Protein AF-A0A9E8RWV8-F1 (afdb_monomer_lite)

Radius of gyration: 28.75 Å; chains: 1; bounding box: 93×57×42 Å

Sequence (121 aa):
MKKNGLFLFLFLFFIISIPSSSVSGAQRDLLTADDVYKRVVELHLMELDENGQVNVLCNYKQLGVRESLFNKFSEKIEAINFLVELGIATVDEQFEVTIASQEEIINIIYNNDQKEREGRK

Structure (mmCIF, N/CA/C/O backbone):
data_AF-A0A9E8RWV8-F1
#
_entry.id   AF-A0A9E8RWV8-F1
#
loop_
_atom_site.group_PDB
_atom_site.id
_atom_site.type_symbol
_atom_site.label_atom_id
_atom_site.label_alt_id
_atom_site.label_comp_id
_atom_site.label_asym_id
_atom_site.label_entity_id
_atom_site.label_seq_id
_atom_site.pdbx_PDB_ins_code
_atom_site.Cartn_x
_atom_site.Cartn_y
_atom_site.Cartn_z
_atom_site.occupancy
_atom_site.B_iso_or_equiv
_atom_site.auth_seq_id
_atom_site.auth_comp_id
_atom_site.auth_asym_id
_atom_site.auth_atom_id
_atom_site.pdbx_PDB_model_num
ATOM 1 N N . MET A 1 1 ? 69.370 43.658 25.217 1.00 41.69 1 MET A N 1
ATOM 2 C CA . MET A 1 1 ? 68.747 42.381 25.645 1.00 41.69 1 MET A CA 1
ATOM 3 C C . MET A 1 1 ? 67.563 42.134 24.717 1.00 41.69 1 MET A C 1
ATOM 5 O O . MET A 1 1 ? 66.748 43.028 24.592 1.00 41.69 1 MET A O 1
ATOM 9 N N . LYS A 1 2 ? 67.642 41.134 23.822 1.00 42.53 2 LYS A N 1
ATOM 10 C CA . LYS A 1 2 ? 66.953 39.823 23.948 1.00 42.53 2 LYS A CA 1
ATOM 11 C C . LYS A 1 2 ? 65.425 40.027 24.079 1.00 42.53 2 LYS A C 1
ATOM 13 O O . LYS A 1 2 ? 65.015 40.579 25.081 1.00 42.53 2 LYS A O 1
ATOM 18 N N . LYS A 1 3 ? 64.540 39.597 23.175 1.00 49.34 3 LYS A N 1
ATOM 19 C CA . LYS A 1 3 ? 64.555 38.459 22.242 1.00 49.34 3 LYS A CA 1
ATOM 20 C C . LYS A 1 3 ? 63.521 38.665 21.124 1.00 49.34 3 LYS A C 1
ATOM 22 O O . LYS A 1 3 ? 62.498 39.308 21.313 1.00 49.34 3 LYS A O 1
ATOM 27 N N . ASN A 1 4 ? 63.828 38.021 20.008 1.00 53.88 4 ASN A N 1
ATOM 28 C CA . ASN A 1 4 ? 63.051 37.853 18.788 1.00 53.88 4 ASN A CA 1
ATOM 29 C C . ASN A 1 4 ? 61.696 37.170 19.043 1.00 53.88 4 ASN A C 1
ATOM 31 O O . ASN A 1 4 ? 61.644 36.166 19.752 1.00 53.88 4 ASN A O 1
ATOM 35 N N . GLY A 1 5 ? 60.645 37.655 18.383 1.00 48.38 5 GLY A N 1
ATOM 36 C CA . GLY A 1 5 ? 59.368 36.959 18.212 1.00 48.38 5 GLY A CA 1
ATOM 37 C C . GLY A 1 5 ? 59.132 36.648 16.737 1.00 48.38 5 GLY A C 1
ATOM 38 O O . GLY A 1 5 ? 58.237 37.208 16.118 1.00 48.38 5 GLY A O 1
ATOM 39 N N . LEU A 1 6 ? 59.989 35.805 16.158 1.00 48.44 6 LEU A N 1
ATOM 40 C CA . LEU A 1 6 ? 59.797 35.215 14.835 1.00 48.44 6 LEU A CA 1
ATOM 41 C C . LEU A 1 6 ? 58.696 34.151 14.958 1.00 48.44 6 LEU A C 1
ATOM 43 O O . LEU A 1 6 ? 58.987 33.008 15.302 1.00 48.44 6 LEU A O 1
ATOM 47 N N . PHE A 1 7 ? 57.438 34.515 14.709 1.00 49.25 7 PHE A N 1
ATOM 48 C CA . PHE A 1 7 ? 56.367 33.531 14.538 1.00 49.25 7 PHE A CA 1
ATOM 49 C C . PHE A 1 7 ? 56.311 33.139 13.058 1.00 49.25 7 PHE A C 1
ATOM 51 O O . PHE A 1 7 ? 55.507 33.637 12.274 1.00 49.25 7 PHE A O 1
ATOM 58 N N . LEU A 1 8 ? 57.263 32.297 12.654 1.00 42.44 8 LEU A N 1
ATOM 59 C CA . LEU A 1 8 ? 57.277 31.663 11.342 1.00 42.44 8 LEU A CA 1
ATOM 60 C C . LEU A 1 8 ? 56.188 30.581 11.346 1.00 42.44 8 LEU A C 1
ATOM 62 O O . LEU A 1 8 ? 56.410 29.471 11.827 1.00 42.44 8 LEU A O 1
ATOM 66 N N . PHE A 1 9 ? 54.997 30.912 10.849 1.00 49.69 9 PHE A N 1
ATOM 67 C CA . PHE A 1 9 ? 53.945 29.930 10.586 1.00 49.69 9 PHE A CA 1
ATOM 68 C C . PHE A 1 9 ? 54.351 29.133 9.339 1.00 49.69 9 PHE A C 1
ATOM 70 O O . PHE A 1 9 ? 53.949 29.428 8.216 1.00 49.69 9 PHE A O 1
ATOM 77 N N . LEU A 1 10 ? 55.253 28.169 9.526 1.00 43.53 10 LEU A N 1
ATOM 78 C CA . LEU A 1 10 ? 55.663 27.238 8.485 1.00 43.53 10 LEU A CA 1
ATOM 79 C C . LEU A 1 10 ? 54.511 26.245 8.283 1.00 43.53 10 LEU A C 1
ATOM 81 O O . LEU A 1 10 ? 54.431 25.213 8.947 1.00 43.53 10 LEU A O 1
ATOM 85 N N . PHE A 1 11 ? 53.577 26.596 7.400 1.00 46.25 11 PHE A N 1
ATOM 86 C CA . PHE A 1 11 ? 52.528 25.700 6.927 1.00 46.25 11 PHE A CA 1
ATOM 87 C C . PHE A 1 11 ? 53.192 24.629 6.055 1.00 46.25 11 PHE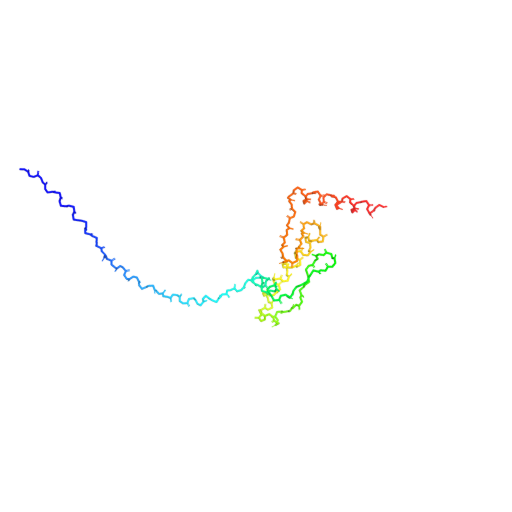 A C 1
ATOM 89 O O . PHE A 1 11 ? 53.317 24.765 4.838 1.00 46.25 11 PHE A O 1
ATOM 96 N N . LEU A 1 12 ? 53.724 23.591 6.703 1.00 45.34 12 LEU A N 1
ATOM 97 C CA . LEU A 1 12 ? 54.291 22.440 6.024 1.00 45.34 12 LEU A CA 1
ATOM 98 C C . LEU A 1 12 ? 53.122 21.645 5.429 1.00 45.34 12 LEU A C 1
ATOM 100 O O . LEU A 1 12 ? 52.546 20.770 6.071 1.00 45.34 12 LEU A O 1
ATOM 104 N N . PHE A 1 13 ? 52.761 21.977 4.189 1.00 46.62 13 PHE A N 1
ATOM 105 C CA . PHE A 1 13 ? 52.067 21.069 3.282 1.00 46.62 13 PHE A CA 1
ATOM 106 C C . PHE A 1 13 ? 52.975 19.853 3.060 1.00 46.62 13 PHE A C 1
ATOM 108 O O . PHE A 1 13 ? 53.690 19.767 2.063 1.00 46.62 13 PHE A O 1
ATOM 115 N N . PHE A 1 14 ? 52.974 18.904 3.997 1.00 43.31 14 PHE A N 1
ATOM 116 C CA . PHE A 1 14 ? 53.360 17.545 3.659 1.00 43.31 14 PHE A CA 1
ATOM 117 C C . PHE A 1 14 ? 52.122 16.855 3.108 1.00 43.31 14 PHE A C 1
ATOM 119 O O . PHE A 1 14 ? 51.235 16.403 3.827 1.00 43.31 14 PHE A O 1
ATOM 126 N N . ILE A 1 15 ? 52.072 16.878 1.782 1.00 55.81 15 ILE A N 1
ATOM 127 C CA . ILE A 1 15 ? 51.187 16.111 0.925 1.00 55.81 15 ILE A CA 1
ATOM 128 C C . ILE A 1 15 ? 51.385 14.640 1.297 1.00 55.81 15 ILE A C 1
ATOM 130 O O . ILE A 1 15 ? 52.294 13.979 0.796 1.00 55.81 15 ILE A O 1
ATOM 134 N N . ILE A 1 16 ? 50.547 14.110 2.187 1.00 47.88 16 ILE A N 1
ATOM 135 C CA . ILE A 1 16 ? 50.406 12.664 2.304 1.00 47.88 16 ILE A CA 1
ATOM 136 C C . ILE A 1 16 ? 49.570 12.247 1.094 1.00 47.88 16 ILE A C 1
ATOM 138 O O . ILE A 1 16 ? 48.343 12.224 1.138 1.00 47.88 16 ILE A O 1
ATOM 142 N N . SER A 1 17 ? 50.256 11.970 -0.018 1.00 52.09 17 SER A N 1
ATOM 143 C CA . SER A 1 17 ? 49.706 11.156 -1.100 1.00 52.09 17 SER A CA 1
ATOM 144 C C . SER A 1 17 ? 49.490 9.753 -0.548 1.00 52.09 17 SER A C 1
ATOM 146 O O . SER A 1 17 ? 50.340 8.877 -0.688 1.00 52.09 17 SER A O 1
ATOM 148 N N . ILE A 1 18 ? 48.362 9.548 0.127 1.00 61.56 18 ILE A N 1
ATOM 149 C CA . ILE A 1 18 ? 47.821 8.206 0.281 1.00 61.56 18 ILE A CA 1
ATOM 150 C C . ILE A 1 18 ? 47.276 7.855 -1.103 1.00 61.56 18 ILE A C 1
ATOM 152 O O . ILE A 1 18 ? 46.426 8.595 -1.607 1.00 61.56 18 ILE A O 1
ATOM 156 N N . PRO A 1 19 ? 47.744 6.779 -1.758 1.00 47.41 19 PRO A N 1
ATOM 157 C CA . PRO A 1 19 ? 47.006 6.238 -2.877 1.00 47.41 19 PRO A CA 1
ATOM 158 C C . PRO A 1 19 ? 45.666 5.785 -2.305 1.00 47.41 19 PRO A C 1
ATOM 160 O O . PRO A 1 19 ? 45.570 4.739 -1.661 1.00 47.41 19 PRO A O 1
ATOM 163 N N . SER A 1 20 ? 44.634 6.602 -2.500 1.00 49.62 20 SER A N 1
ATOM 164 C CA . SER A 1 20 ? 43.261 6.134 -2.459 1.00 49.62 20 SER A CA 1
ATOM 165 C C . SER A 1 20 ? 43.199 5.058 -3.527 1.00 49.62 20 SER A C 1
ATOM 167 O O . SER A 1 20 ? 43.052 5.351 -4.712 1.00 49.62 20 SER A O 1
ATOM 169 N N . SER A 1 21 ? 43.414 3.808 -3.120 1.00 46.62 21 SER A N 1
ATOM 170 C CA . SER A 1 21 ? 42.960 2.675 -3.898 1.00 46.62 21 SER A CA 1
ATOM 171 C C . SER A 1 21 ? 41.479 2.939 -4.075 1.00 46.62 21 SER A C 1
ATOM 173 O O . SER A 1 21 ? 40.694 2.898 -3.127 1.00 46.62 21 SER A O 1
ATOM 175 N N . SER A 1 22 ? 41.125 3.360 -5.282 1.00 47.78 22 SER A N 1
ATOM 176 C CA . SER A 1 22 ? 39.759 3.377 -5.735 1.00 47.78 22 SER A CA 1
ATOM 177 C C . SER A 1 22 ? 39.296 1.936 -5.617 1.00 47.78 22 SER A C 1
ATOM 179 O O . SER A 1 22 ? 39.507 1.107 -6.499 1.00 47.78 22 SER A O 1
ATOM 181 N N . VAL A 1 23 ? 38.684 1.617 -4.478 1.00 46.94 23 VAL A N 1
ATOM 182 C CA . VAL A 1 23 ? 37.733 0.526 -4.409 1.00 46.94 23 VAL A CA 1
ATOM 183 C C . VAL A 1 23 ? 36.635 0.982 -5.351 1.00 46.94 23 VAL A C 1
ATOM 185 O O . VAL A 1 23 ? 35.702 1.677 -4.959 1.00 46.94 23 VAL A O 1
ATOM 188 N N . SER A 1 24 ? 36.781 0.637 -6.632 1.00 46.06 24 SER A N 1
ATOM 189 C CA . SER A 1 24 ? 35.679 0.605 -7.575 1.00 46.06 24 SER A CA 1
ATOM 190 C C . SER A 1 24 ? 34.781 -0.552 -7.141 1.00 46.06 24 SER A C 1
ATOM 192 O O . SER A 1 24 ? 34.651 -1.577 -7.809 1.00 46.06 24 SER A O 1
ATOM 194 N N . GLY A 1 25 ? 34.190 -0.415 -5.955 1.00 40.09 25 GLY A N 1
ATOM 195 C CA . GLY A 1 25 ? 32.942 -1.067 -5.665 1.00 40.09 25 GLY A CA 1
ATOM 196 C C . GLY A 1 25 ? 32.001 -0.469 -6.683 1.00 40.09 25 GLY A C 1
ATOM 197 O O 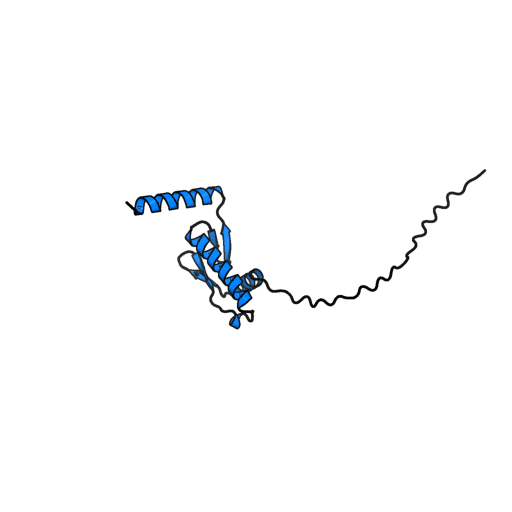. GLY A 1 25 ? 31.689 0.715 -6.610 1.00 40.09 25 GLY A O 1
ATOM 198 N N . ALA A 1 26 ? 31.651 -1.251 -7.698 1.00 45.44 26 ALA A N 1
ATOM 199 C CA . ALA A 1 26 ? 30.515 -0.941 -8.532 1.00 45.44 26 ALA A CA 1
ATOM 200 C C . ALA A 1 26 ? 29.347 -0.697 -7.572 1.00 45.44 26 ALA A C 1
ATOM 202 O O . ALA A 1 26 ? 28.774 -1.648 -7.038 1.00 45.44 26 ALA A O 1
ATOM 203 N N . GLN A 1 27 ? 29.051 0.573 -7.299 1.00 43.88 27 GLN A N 1
ATOM 204 C CA . GLN A 1 27 ? 27.840 0.992 -6.626 1.00 43.88 27 GLN A CA 1
ATOM 205 C C . GLN A 1 27 ? 26.736 0.739 -7.645 1.00 43.88 27 GLN A C 1
ATOM 207 O O . GLN A 1 27 ? 26.322 1.608 -8.397 1.00 43.88 27 GLN A O 1
ATOM 212 N N . ARG A 1 28 ? 26.375 -0.540 -7.787 1.00 54.47 28 ARG A N 1
ATOM 213 C CA . ARG A 1 28 ? 25.134 -0.940 -8.422 1.00 54.47 28 ARG A CA 1
ATOM 214 C C . ARG A 1 28 ? 24.071 -0.352 -7.517 1.00 54.47 28 ARG A C 1
ATOM 216 O O . ARG A 1 28 ? 23.952 -0.829 -6.389 1.00 54.47 28 ARG A O 1
ATOM 223 N N . ASP A 1 29 ? 23.386 0.688 -7.979 1.00 58.28 29 ASP A N 1
ATOM 224 C CA . ASP A 1 29 ? 22.222 1.243 -7.295 1.00 58.28 29 ASP A CA 1
ATOM 225 C C . ASP A 1 29 ? 21.311 0.081 -6.902 1.00 58.28 29 ASP A C 1
ATOM 227 O O . ASP A 1 29 ? 20.762 -0.644 -7.739 1.00 58.28 29 ASP A O 1
ATOM 231 N N . LEU A 1 30 ? 21.294 -0.212 -5.605 1.00 76.12 30 LEU A N 1
ATOM 232 C CA . LEU A 1 30 ? 20.714 -1.433 -5.082 1.00 76.12 30 LEU A CA 1
ATOM 233 C C . LEU A 1 30 ? 19.237 -1.135 -4.864 1.00 76.12 30 LEU A C 1
ATOM 235 O O . LEU A 1 30 ? 18.849 -0.723 -3.779 1.00 76.12 30 LEU A O 1
ATOM 239 N N . LEU A 1 31 ? 18.450 -1.292 -5.934 1.00 85.94 31 LEU A N 1
ATOM 240 C CA . LEU A 1 31 ? 17.005 -1.061 -5.914 1.00 85.94 31 LEU A CA 1
ATOM 241 C C . LEU A 1 31 ? 16.360 -1.751 -4.704 1.00 85.94 31 LEU A C 1
ATOM 243 O O . LEU A 1 31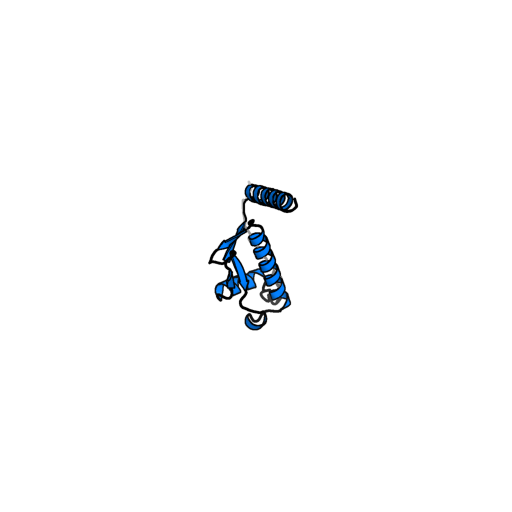 ? 16.551 -2.954 -4.476 1.00 85.94 31 LEU A O 1
ATOM 247 N N . THR A 1 32 ? 15.589 -0.973 -3.955 1.00 92.75 32 THR A N 1
ATOM 248 C CA . THR A 1 32 ? 14.826 -1.378 -2.773 1.00 92.75 32 THR A CA 1
ATOM 249 C C . THR A 1 32 ? 13.344 -1.559 -3.110 1.00 92.75 32 THR A C 1
ATOM 251 O O . THR A 1 32 ? 12.886 -1.192 -4.191 1.00 92.75 32 THR A O 1
ATOM 254 N N . ALA A 1 33 ? 12.576 -2.155 -2.194 1.00 92.81 33 ALA A N 1
ATOM 255 C CA . ALA A 1 33 ? 11.124 -2.264 -2.355 1.00 92.81 33 ALA A CA 1
ATOM 256 C C . ALA A 1 33 ? 10.451 -0.878 -2.410 1.00 92.81 33 ALA A C 1
ATOM 258 O O . ALA A 1 33 ? 9.470 -0.709 -3.127 1.00 92.81 33 ALA A O 1
ATOM 259 N N . ASP A 1 34 ? 11.016 0.121 -1.724 1.00 93.69 34 ASP A N 1
ATOM 260 C CA . ASP A 1 34 ? 10.537 1.506 -1.764 1.00 93.69 34 ASP A CA 1
ATOM 261 C C . ASP A 1 34 ? 10.791 2.162 -3.124 1.00 93.69 34 ASP A C 1
ATOM 263 O O . ASP A 1 34 ? 9.957 2.926 -3.606 1.00 93.69 34 ASP A O 1
ATOM 267 N N . ASP A 1 35 ? 11.906 1.831 -3.780 1.00 94.88 35 ASP A N 1
ATOM 268 C CA . ASP A 1 35 ? 12.176 2.301 -5.142 1.00 94.88 35 ASP A CA 1
ATOM 269 C C . ASP A 1 35 ? 11.201 1.674 -6.145 1.00 94.88 35 ASP A C 1
ATOM 271 O O . ASP A 1 35 ? 10.729 2.347 -7.060 1.00 94.88 35 ASP A O 1
ATOM 275 N N . VAL A 1 36 ? 10.856 0.393 -5.956 1.00 96.06 36 VAL A N 1
ATOM 276 C CA . VAL A 1 36 ? 9.809 -0.268 -6.750 1.00 96.06 36 VAL A CA 1
ATOM 277 C C . VAL A 1 36 ? 8.456 0.395 -6.507 1.00 96.06 36 VAL A C 1
ATOM 279 O O . VAL A 1 36 ? 7.775 0.705 -7.478 1.00 96.06 36 VAL A O 1
ATOM 282 N N . TYR A 1 37 ? 8.102 0.677 -5.250 1.00 95.69 37 TYR A N 1
ATOM 283 C CA . TYR A 1 37 ? 6.858 1.364 -4.896 1.00 95.69 37 TYR A CA 1
ATOM 284 C C . TYR A 1 37 ? 6.726 2.703 -5.625 1.00 95.69 37 TYR A C 1
ATOM 286 O O . TYR A 1 37 ? 5.772 2.907 -6.371 1.00 95.69 37 TYR A O 1
ATOM 294 N N . LYS A 1 38 ? 7.726 3.585 -5.486 1.00 94.88 38 LYS A N 1
ATOM 295 C CA . LYS A 1 38 ? 7.740 4.898 -6.152 1.00 94.88 38 LYS A CA 1
ATOM 296 C C . LYS A 1 38 ? 7.599 4.767 -7.662 1.00 94.88 38 LYS A C 1
ATOM 298 O O . LYS A 1 38 ? 6.787 5.453 -8.268 1.00 94.88 38 LYS A O 1
ATOM 303 N N . ARG A 1 39 ? 8.336 3.833 -8.265 1.00 95.06 39 ARG A N 1
ATOM 304 C CA . ARG A 1 39 ? 8.285 3.605 -9.709 1.00 95.06 39 ARG A CA 1
ATOM 305 C C . ARG A 1 39 ? 6.912 3.124 -10.180 1.00 95.06 39 ARG A C 1
ATOM 307 O O . ARG A 1 39 ? 6.474 3.509 -11.258 1.00 95.06 39 AR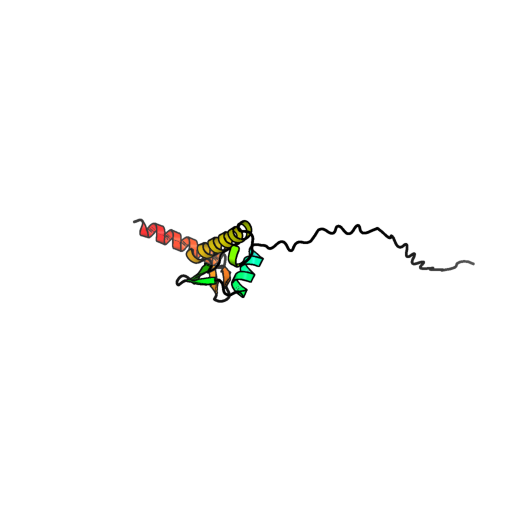G A O 1
ATOM 314 N N . VAL A 1 40 ? 6.242 2.272 -9.409 1.00 96.25 40 VAL A N 1
ATOM 315 C CA . VAL A 1 40 ? 4.889 1.793 -9.728 1.00 96.25 40 VAL A CA 1
ATOM 316 C C . VAL A 1 40 ? 3.869 2.936 -9.634 1.00 96.25 40 VAL A C 1
ATOM 318 O O . VAL A 1 40 ? 3.014 3.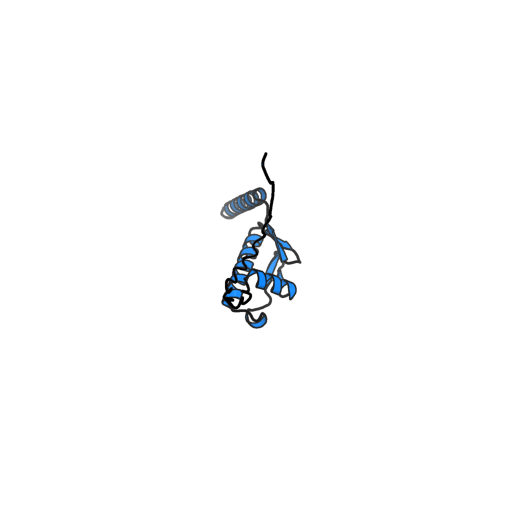028 -10.516 1.00 96.25 40 VAL A O 1
ATOM 321 N N . VAL A 1 41 ? 3.999 3.836 -8.648 1.00 95.06 41 VAL A N 1
ATOM 322 C CA . VAL A 1 41 ? 3.196 5.075 -8.556 1.00 95.06 41 VAL A CA 1
ATOM 323 C C . VAL A 1 41 ? 3.428 5.960 -9.783 1.00 95.06 41 VAL A C 1
ATOM 325 O O . VAL A 1 41 ? 2.482 6.307 -10.482 1.00 95.06 41 VAL A O 1
ATOM 328 N N . GLU A 1 42 ? 4.687 6.277 -10.099 1.00 95.25 42 GLU A N 1
ATOM 329 C CA . GLU A 1 42 ? 5.058 7.145 -11.231 1.00 95.25 42 GLU A CA 1
ATOM 330 C C . GLU A 1 42 ? 4.538 6.613 -12.576 1.00 95.25 42 GLU A C 1
ATOM 332 O O . GLU A 1 42 ? 4.109 7.376 -13.444 1.00 95.25 42 GLU A O 1
ATOM 337 N N . LEU A 1 43 ? 4.548 5.290 -12.753 1.00 95.62 43 LEU A N 1
ATOM 338 C CA . LEU A 1 43 ? 4.061 4.626 -13.961 1.00 95.62 43 LEU A CA 1
ATOM 339 C C . LEU A 1 43 ? 2.541 4.408 -13.978 1.00 95.62 43 LEU A C 1
ATOM 341 O O . LEU A 1 43 ? 2.046 3.850 -14.955 1.00 95.62 43 LEU A O 1
ATOM 345 N N . HIS A 1 44 ? 1.810 4.851 -12.948 1.00 96.12 44 HIS A N 1
ATOM 346 C CA . HIS A 1 44 ? 0.359 4.676 -12.818 1.00 96.12 44 HIS A CA 1
ATOM 347 C C . HIS A 1 44 ? -0.057 3.196 -12.918 1.00 96.12 44 HIS A C 1
ATOM 349 O O . HIS A 1 44 ? -1.021 2.836 -13.591 1.00 96.12 44 HIS A O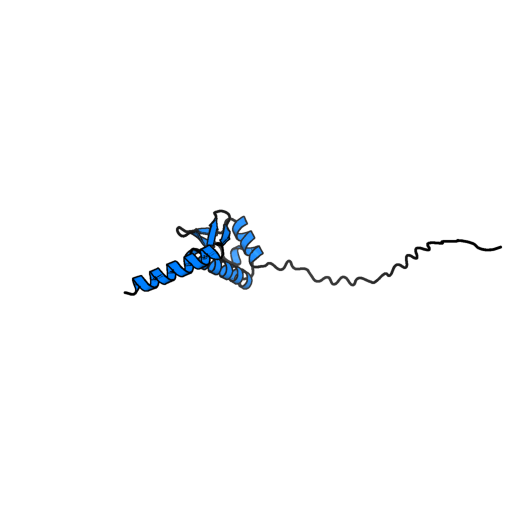 1
ATOM 355 N N . LEU A 1 45 ? 0.717 2.318 -12.273 1.00 96.75 45 LEU A N 1
ATOM 356 C CA . LEU A 1 45 ? 0.518 0.863 -12.270 1.00 96.75 45 LEU A CA 1
ATOM 357 C C . LEU A 1 45 ? -0.153 0.369 -10.978 1.00 96.75 45 LEU A C 1
ATOM 359 O O . LEU A 1 45 ? 0.009 -0.795 -10.601 1.00 96.75 45 LEU A O 1
ATOM 363 N N . MET A 1 46 ? -0.886 1.252 -10.302 1.00 96.44 46 MET A N 1
ATOM 364 C CA . MET A 1 46 ? -1.712 0.950 -9.138 1.00 96.44 46 MET A CA 1
ATOM 365 C C . MET A 1 46 ? -3.066 1.637 -9.254 1.00 96.44 46 MET A C 1
ATOM 367 O O . MET A 1 46 ? -3.190 2.679 -9.896 1.00 96.44 46 MET A O 1
ATOM 371 N N . GLU A 1 47 ? -4.056 1.057 -8.591 1.00 97.75 47 GLU A N 1
ATOM 372 C CA . GLU A 1 47 ? -5.391 1.624 -8.414 1.00 97.75 47 GLU A CA 1
ATOM 373 C C . GLU A 1 47 ? -5.879 1.363 -6.986 1.00 97.75 47 GLU A C 1
ATOM 375 O O . GLU A 1 47 ? -5.388 0.450 -6.318 1.00 97.75 47 GLU A O 1
ATOM 380 N N . LEU A 1 48 ? -6.827 2.176 -6.521 1.00 98.00 48 LEU A N 1
ATOM 381 C CA . LEU A 1 48 ? -7.565 1.909 -5.291 1.00 98.00 48 LEU A CA 1
ATOM 382 C C . LEU A 1 48 ? -8.866 1.184 -5.632 1.00 98.00 48 LEU A C 1
ATOM 384 O O . LEU A 1 48 ? -9.544 1.549 -6.596 1.00 98.00 48 LEU A O 1
ATOM 388 N N . ASP A 1 49 ? -9.213 0.171 -4.847 1.00 97.38 49 ASP A N 1
ATOM 389 C CA . ASP A 1 49 ? -10.520 -0.472 -4.930 1.00 97.38 49 ASP A CA 1
ATOM 390 C C . ASP A 1 49 ? -11.605 0.311 -4.164 1.00 97.38 49 ASP A C 1
ATOM 392 O O . ASP A 1 49 ? -11.362 1.371 -3.582 1.00 97.38 49 ASP A O 1
ATOM 396 N N . GLU A 1 50 ? -12.831 -0.217 -4.154 1.00 97.00 50 GLU A N 1
ATOM 397 C CA . GLU A 1 50 ? -13.971 0.397 -3.458 1.00 97.00 50 GLU A CA 1
ATOM 398 C C . GLU A 1 50 ? -13.813 0.475 -1.929 1.00 97.00 50 GLU A C 1
ATOM 400 O O . GLU A 1 50 ? -14.506 1.261 -1.282 1.00 97.00 50 GLU A O 1
ATOM 405 N N . ASN A 1 51 ? -12.886 -0.297 -1.356 1.00 96.75 51 ASN A N 1
ATOM 406 C CA . ASN A 1 51 ? -12.565 -0.313 0.068 1.00 96.75 51 ASN A CA 1
ATOM 407 C C . ASN A 1 51 ? -11.339 0.557 0.399 1.00 96.75 51 ASN A C 1
ATOM 409 O O . ASN A 1 51 ? -10.932 0.624 1.559 1.00 96.75 51 ASN A O 1
ATOM 413 N N . GLY A 1 52 ? -10.743 1.223 -0.597 1.00 97.31 52 GLY A N 1
ATOM 414 C CA . GLY A 1 52 ? -9.519 2.010 -0.439 1.00 97.31 52 GLY A CA 1
ATOM 415 C C . GLY A 1 52 ? -8.246 1.164 -0.334 1.00 97.31 52 GLY A C 1
ATOM 416 O O . GLY A 1 52 ? -7.214 1.675 0.102 1.00 97.31 52 GLY A O 1
ATOM 417 N N . GLN A 1 53 ? -8.298 -0.119 -0.703 1.00 98.31 53 GLN A N 1
ATOM 418 C CA . GLN A 1 53 ? -7.133 -0.999 -0.762 1.00 98.31 53 GLN A CA 1
ATOM 419 C C . GLN A 1 53 ? -6.392 -0.829 -2.090 1.00 98.31 53 GLN A C 1
ATOM 421 O O . GLN A 1 53 ? -6.980 -0.548 -3.132 1.00 98.31 53 GLN A O 1
ATOM 426 N N . VAL A 1 54 ? -5.076 -1.013 -2.054 1.00 98.19 54 VAL A N 1
ATOM 427 C CA . VAL A 1 54 ? -4.189 -0.852 -3.205 1.00 98.19 54 VAL A CA 1
ATOM 428 C C . VAL A 1 54 ? -4.138 -2.139 -4.025 1.00 98.19 54 VAL A C 1
ATOM 430 O O . VAL A 1 54 ? -3.722 -3.189 -3.529 1.00 98.19 54 VAL A O 1
ATOM 433 N N . ASN A 1 55 ? -4.455 -2.031 -5.312 1.00 97.88 55 ASN A N 1
ATOM 434 C CA . ASN A 1 55 ? -4.258 -3.074 -6.313 1.00 97.88 55 ASN A CA 1
ATOM 435 C C . ASN A 1 55 ? -3.063 -2.734 -7.205 1.00 97.88 55 ASN A C 1
ATOM 437 O O . ASN A 1 55 ? -2.958 -1.628 -7.730 1.00 97.88 55 ASN A O 1
ATOM 441 N N . VAL A 1 56 ? -2.165 -3.700 -7.416 1.00 97.38 56 VAL A N 1
ATOM 442 C CA . VAL A 1 56 ? -0.998 -3.551 -8.298 1.00 97.38 56 VAL A CA 1
ATOM 443 C C . VAL A 1 56 ? -1.297 -4.173 -9.661 1.00 97.38 56 VAL A C 1
ATOM 445 O O . VAL A 1 56 ? -1.543 -5.372 -9.770 1.00 97.38 56 VAL A O 1
ATOM 448 N N . LEU A 1 57 ? -1.197 -3.374 -10.722 1.00 97.25 57 LEU A N 1
ATOM 449 C CA . LEU A 1 57 ? -1.579 -3.739 -12.094 1.00 97.25 57 LEU A CA 1
ATOM 450 C C . LEU A 1 57 ? -0.407 -4.262 -12.941 1.00 97.25 57 LEU A C 1
ATOM 452 O O . LEU A 1 57 ? -0.468 -4.301 -14.172 1.00 97.25 57 LEU A O 1
ATOM 456 N N . CYS A 1 58 ? 0.696 -4.638 -12.298 1.00 96.19 58 CYS A N 1
ATOM 457 C CA . CYS A 1 58 ? 1.910 -5.074 -12.975 1.00 96.19 58 CYS A CA 1
ATOM 458 C C . CYS A 1 58 ? 2.588 -6.252 -12.275 1.00 96.19 58 CYS A C 1
ATOM 460 O O . CYS A 1 58 ? 2.257 -6.623 -11.153 1.00 96.19 58 CYS A O 1
ATOM 462 N N . ASN A 1 59 ? 3.568 -6.842 -12.956 1.00 96.12 59 ASN A N 1
ATOM 463 C CA . ASN A 1 59 ? 4.433 -7.883 -12.417 1.00 96.12 59 ASN A CA 1
ATOM 464 C C . ASN A 1 59 ? 5.922 -7.537 -12.576 1.00 96.12 59 ASN A C 1
ATOM 466 O O . ASN A 1 59 ? 6.312 -6.615 -13.301 1.00 96.12 59 ASN A O 1
ATOM 470 N N . TYR A 1 60 ? 6.778 -8.339 -11.936 1.00 94.75 60 TYR A N 1
ATOM 471 C CA . TYR A 1 60 ? 8.229 -8.133 -11.928 1.00 94.75 60 TYR A CA 1
ATOM 472 C C . TYR A 1 60 ? 8.864 -8.058 -13.327 1.00 94.75 60 TYR A C 1
ATOM 474 O O . TYR A 1 60 ? 9.825 -7.309 -13.521 1.00 94.75 60 TYR A O 1
ATOM 482 N N . LYS A 1 61 ? 8.330 -8.793 -14.317 1.00 95.00 61 LYS A N 1
ATOM 483 C CA . LYS A 1 61 ? 8.859 -8.798 -15.691 1.00 95.00 61 LYS A CA 1
ATOM 484 C C . LYS A 1 61 ? 8.580 -7.475 -16.392 1.00 95.00 61 LYS A C 1
ATOM 486 O O . LYS A 1 61 ? 9.478 -6.943 -17.036 1.00 95.00 61 LYS A O 1
ATOM 491 N N . GLN A 1 62 ? 7.369 -6.937 -16.240 1.00 93.19 62 GLN A N 1
ATOM 492 C CA . GLN A 1 62 ? 6.974 -5.651 -16.828 1.00 93.19 62 GLN A CA 1
ATOM 493 C C . GLN A 1 62 ? 7.793 -4.487 -16.254 1.00 93.19 62 GLN A C 1
ATOM 495 O O . GLN A 1 62 ? 8.162 -3.573 -16.984 1.00 93.19 62 GLN A O 1
ATOM 500 N N . LEU A 1 63 ? 8.138 -4.554 -14.966 1.00 92.25 63 LEU A N 1
ATOM 501 C CA . LEU A 1 63 ? 8.974 -3.553 -14.295 1.00 92.25 63 LEU A CA 1
ATOM 502 C C . LEU A 1 63 ? 10.483 -3.720 -14.550 1.00 92.25 63 LEU A C 1
ATOM 504 O O . LEU A 1 63 ? 11.273 -2.829 -14.219 1.00 92.25 63 LEU A O 1
ATOM 508 N N . GLY A 1 64 ? 10.901 -4.852 -15.124 1.00 92.75 64 GLY A N 1
ATOM 509 C CA . GLY A 1 64 ? 12.311 -5.176 -15.335 1.00 92.75 64 GLY A CA 1
ATOM 510 C C . GLY A 1 64 ? 13.091 -5.339 -14.027 1.00 92.75 64 GLY A C 1
ATOM 511 O O . GLY A 1 64 ? 14.273 -5.005 -13.970 1.00 92.75 64 GLY A O 1
ATOM 512 N N . VAL A 1 65 ? 12.434 -5.815 -12.965 1.00 93.00 65 VAL A N 1
ATOM 513 C CA . VAL A 1 65 ? 13.047 -6.035 -11.646 1.00 93.00 65 VAL A CA 1
ATOM 514 C C . VAL A 1 65 ? 13.157 -7.525 -11.337 1.00 93.00 65 VAL A C 1
ATOM 516 O O . VAL A 1 65 ? 12.498 -8.370 -11.942 1.00 93.00 65 VAL A O 1
ATOM 519 N N . ARG A 1 66 ? 14.011 -7.870 -10.368 1.00 95.06 66 ARG A N 1
ATOM 520 C CA . ARG A 1 66 ? 14.097 -9.247 -9.868 1.00 95.06 66 ARG A CA 1
ATOM 521 C C . ARG A 1 66 ? 12.803 -9.608 -9.143 1.00 95.06 66 ARG A C 1
ATOM 523 O O . ARG A 1 66 ? 12.318 -8.818 -8.340 1.00 95.06 66 ARG A O 1
ATOM 530 N N . GLU A 1 67 ? 12.319 -10.826 -9.353 1.00 95.62 67 GLU A N 1
ATOM 531 C CA . GLU A 1 67 ? 11.123 -11.356 -8.686 1.00 95.62 67 GLU A CA 1
ATOM 532 C C . GLU A 1 67 ? 11.209 -11.241 -7.160 1.00 95.62 67 GLU A C 1
ATOM 534 O O . GLU A 1 67 ? 10.299 -10.726 -6.530 1.00 95.62 67 GLU A O 1
ATOM 539 N N . SER A 1 68 ? 12.354 -11.578 -6.560 1.00 95.69 68 SER A N 1
ATOM 540 C CA . SER A 1 68 ? 12.545 -11.448 -5.108 1.00 95.69 68 SER A CA 1
ATOM 541 C C . SER A 1 68 ? 12.450 -10.012 -4.583 1.00 95.69 68 SER A C 1
ATOM 543 O O . SER A 1 68 ? 12.128 -9.812 -3.416 1.00 95.69 68 SER A O 1
ATOM 545 N N . LEU A 1 69 ? 12.746 -9.010 -5.415 1.00 95.06 69 LEU A N 1
ATOM 546 C CA . LEU A 1 69 ? 12.563 -7.606 -5.054 1.00 95.06 69 LEU A CA 1
ATOM 547 C C . LEU A 1 69 ? 11.094 -7.197 -5.189 1.00 95.06 69 LEU A C 1
ATOM 549 O O . LEU A 1 69 ? 10.577 -6.503 -4.319 1.00 95.06 69 LEU A O 1
ATOM 553 N N . PHE A 1 70 ? 10.435 -7.654 -6.253 1.00 96.81 70 PHE A N 1
ATOM 554 C CA . PHE A 1 70 ? 9.008 -7.434 -6.451 1.00 96.81 70 PHE A CA 1
ATOM 555 C C . PHE A 1 70 ? 8.182 -8.059 -5.323 1.00 96.81 70 PHE A C 1
ATOM 557 O O . PHE A 1 70 ? 7.319 -7.386 -4.786 1.00 96.81 70 PHE A O 1
ATOM 564 N N . ASN A 1 71 ? 8.517 -9.273 -4.880 1.00 97.00 71 ASN A N 1
ATOM 565 C CA . ASN A 1 71 ? 7.821 -9.935 -3.774 1.00 97.00 71 ASN A CA 1
ATOM 566 C C . ASN A 1 71 ? 7.903 -9.125 -2.473 1.00 97.00 71 ASN A C 1
ATOM 568 O O . ASN A 1 71 ? 6.897 -8.971 -1.798 1.00 97.00 71 ASN A O 1
ATOM 572 N N . LYS A 1 72 ? 9.058 -8.524 -2.154 1.00 96.69 72 LYS A N 1
ATOM 573 C CA . LYS A 1 72 ? 9.183 -7.625 -0.988 1.00 96.69 72 LYS A CA 1
ATOM 574 C C . LYS A 1 72 ? 8.320 -6.372 -1.108 1.00 96.69 72 LYS A C 1
ATOM 576 O O . LYS A 1 72 ? 7.833 -5.850 -0.113 1.00 96.69 72 LYS A O 1
ATOM 581 N N . PHE A 1 73 ? 8.181 -5.853 -2.324 1.00 96.88 73 PHE A N 1
ATOM 582 C CA . PHE A 1 73 ? 7.255 -4.764 -2.602 1.00 96.88 73 PHE A CA 1
ATOM 583 C C . PHE A 1 73 ? 5.798 -5.228 -2.430 1.00 96.88 73 PHE A C 1
ATOM 585 O O . PHE A 1 73 ? 5.037 -4.543 -1.757 1.00 96.88 73 PHE A O 1
ATOM 592 N N . SER A 1 74 ? 5.431 -6.408 -2.937 1.00 97.56 74 SER A N 1
ATOM 593 C CA . SER A 1 74 ? 4.097 -6.995 -2.758 1.00 97.56 74 SER A CA 1
ATOM 594 C C . SER A 1 74 ? 3.754 -7.230 -1.285 1.00 97.56 74 SER A C 1
ATOM 596 O O . SER A 1 74 ? 2.687 -6.814 -0.858 1.00 97.56 74 SER A O 1
ATOM 598 N N . GLU A 1 75 ? 4.674 -7.776 -0.484 1.00 97.62 75 GLU A N 1
ATOM 599 C CA . GLU A 1 75 ? 4.508 -7.937 0.973 1.00 97.62 75 GLU A CA 1
ATOM 600 C C . GLU A 1 75 ? 4.209 -6.597 1.668 1.00 97.62 75 GLU A C 1
ATOM 602 O O . GLU A 1 75 ? 3.416 -6.524 2.607 1.00 97.62 75 GLU A O 1
ATOM 607 N N . LYS A 1 76 ? 4.819 -5.502 1.195 1.00 96.56 76 LYS A N 1
ATOM 608 C CA . LYS A 1 76 ? 4.540 -4.158 1.712 1.00 96.56 76 LYS A CA 1
ATOM 609 C C . LYS A 1 76 ? 3.125 -3.693 1.354 1.00 96.56 76 LYS A C 1
ATOM 611 O O . LYS A 1 76 ? 2.461 -3.109 2.205 1.00 96.56 76 LYS A O 1
ATOM 616 N N . ILE A 1 77 ? 2.668 -3.947 0.126 1.00 98.19 77 ILE A N 1
ATOM 617 C CA . ILE A 1 77 ? 1.293 -3.639 -0.298 1.00 98.19 77 ILE A CA 1
ATOM 618 C C . ILE A 1 77 ? 0.279 -4.456 0.508 1.00 98.19 77 ILE A C 1
ATOM 620 O O . ILE A 1 77 ? -0.697 -3.896 0.996 1.00 98.19 77 ILE A O 1
ATOM 624 N N . GLU A 1 78 ? 0.539 -5.745 0.731 1.00 98.25 78 GLU A N 1
ATOM 625 C CA . GLU A 1 78 ? -0.301 -6.600 1.580 1.00 98.25 78 GLU A CA 1
ATOM 626 C C . GLU A 1 78 ? -0.406 -6.049 3.008 1.00 98.25 78 GLU A C 1
ATOM 628 O O . GLU A 1 78 ? -1.502 -5.965 3.560 1.00 98.25 78 GLU A O 1
ATOM 633 N N . ALA A 1 79 ? 0.710 -5.597 3.589 1.00 97.81 79 ALA A N 1
ATOM 634 C CA . ALA A 1 79 ? 0.704 -4.971 4.907 1.00 97.81 79 ALA A CA 1
ATOM 635 C C . ALA A 1 79 ? -0.115 -3.668 4.939 1.00 97.81 79 ALA A C 1
ATOM 637 O O . ALA A 1 79 ? -0.840 -3.431 5.903 1.00 97.81 79 ALA A O 1
ATOM 638 N N . ILE A 1 80 ? -0.030 -2.834 3.897 1.00 98.00 80 ILE A N 1
ATOM 639 C CA . ILE A 1 80 ? -0.847 -1.616 3.779 1.00 98.00 80 ILE A CA 1
ATOM 640 C C . ILE A 1 80 ? -2.332 -1.983 3.710 1.00 98.00 80 ILE A C 1
ATOM 642 O O . ILE A 1 80 ? -3.119 -1.465 4.498 1.00 98.00 80 ILE A O 1
ATOM 646 N N . ASN A 1 81 ? -2.708 -2.915 2.833 1.00 98.50 81 ASN A N 1
ATOM 647 C CA . ASN A 1 81 ? -4.101 -3.327 2.650 1.00 98.50 81 ASN A CA 1
ATOM 648 C C . ASN A 1 81 ? -4.699 -3.935 3.917 1.00 98.50 81 ASN A C 1
ATOM 650 O O . ASN A 1 81 ? -5.859 -3.671 4.227 1.00 98.50 81 ASN A O 1
ATOM 654 N N . PHE A 1 82 ? -3.899 -4.680 4.678 1.00 97.44 82 PHE A N 1
ATOM 655 C CA . PHE A 1 82 ? -4.296 -5.185 5.987 1.00 97.44 82 PHE A CA 1
ATOM 656 C C . PHE A 1 82 ? -4.569 -4.049 6.987 1.00 97.44 82 PHE A C 1
ATOM 658 O O . PHE A 1 82 ? -5.564 -4.076 7.705 1.00 97.44 82 PHE A O 1
ATOM 665 N N . LEU A 1 83 ? -3.725 -3.012 7.031 1.00 97.06 83 LEU A N 1
ATOM 666 C CA . LEU A 1 83 ? -3.962 -1.857 7.907 1.00 97.06 83 LEU A CA 1
ATOM 667 C C . LEU A 1 83 ? -5.199 -1.047 7.489 1.00 97.06 83 LEU A C 1
ATOM 669 O O . LEU A 1 83 ? -5.905 -0.539 8.362 1.00 97.06 83 LEU A O 1
ATOM 673 N N . VAL A 1 84 ? -5.466 -0.947 6.184 1.00 97.56 84 VAL A N 1
ATOM 674 C CA . VAL A 1 84 ? -6.692 -0.339 5.642 1.00 97.56 84 VAL A CA 1
ATOM 675 C C . VAL A 1 84 ? -7.923 -1.149 6.041 1.00 97.56 84 VAL A C 1
ATOM 677 O O . VAL A 1 84 ? -8.890 -0.580 6.536 1.00 97.56 84 VAL A O 1
ATOM 680 N N . GLU A 1 85 ? -7.870 -2.476 5.917 1.00 96.19 85 GLU A N 1
ATOM 681 C CA . GLU A 1 85 ? -8.956 -3.379 6.322 1.00 96.19 85 GLU A CA 1
ATOM 682 C C . GLU A 1 85 ? -9.288 -3.243 7.815 1.00 96.19 85 GLU A C 1
ATOM 684 O O . GLU A 1 85 ? -10.454 -3.220 8.208 1.00 96.19 85 GLU A O 1
ATOM 689 N N . LEU A 1 86 ? -8.265 -3.076 8.657 1.00 94.44 86 LEU A N 1
ATOM 690 C CA . LEU A 1 86 ? -8.446 -2.811 10.084 1.00 94.44 86 LEU A CA 1
ATOM 691 C C . LEU A 1 86 ? -8.985 -1.403 10.389 1.00 94.44 86 LEU A C 1
ATOM 693 O O . LEU A 1 86 ? -9.306 -1.123 11.545 1.00 94.44 86 LEU A O 1
ATOM 697 N N . GLY A 1 87 ? -9.060 -0.511 9.398 1.00 95.50 87 GLY A N 1
ATOM 698 C CA . GLY A 1 87 ? -9.412 0.899 9.566 1.00 95.50 87 GLY A CA 1
ATOM 699 C C . GLY A 1 87 ? -8.328 1.732 10.258 1.00 95.50 87 GLY A C 1
ATOM 700 O O . GLY A 1 87 ? -8.607 2.833 10.721 1.00 95.50 87 GLY A O 1
ATOM 701 N N . ILE A 1 88 ? -7.106 1.201 10.371 1.00 96.69 88 ILE A N 1
ATOM 702 C CA . ILE A 1 88 ? -5.960 1.831 11.050 1.00 96.69 88 ILE A CA 1
ATOM 703 C C . ILE A 1 88 ? -5.181 2.749 10.104 1.00 96.69 88 ILE A C 1
ATOM 705 O O . ILE A 1 88 ? -4.518 3.684 10.558 1.00 96.69 88 ILE A O 1
ATOM 709 N N . ALA A 1 89 ? -5.241 2.487 8.802 1.00 97.62 89 ALA A N 1
ATOM 710 C CA . ALA A 1 89 ? -4.613 3.314 7.787 1.00 97.62 89 ALA A CA 1
ATOM 711 C C . ALA A 1 89 ? -5.610 3.712 6.698 1.00 97.62 89 ALA A C 1
ATOM 713 O O . ALA A 1 89 ? -6.589 3.014 6.445 1.00 97.62 89 ALA A O 1
ATOM 714 N N . THR A 1 90 ? -5.321 4.821 6.029 1.00 97.69 90 THR A N 1
ATOM 715 C CA . THR A 1 90 ? -5.967 5.232 4.784 1.00 97.69 90 THR A CA 1
ATOM 716 C C . THR A 1 90 ? -4.907 5.461 3.715 1.00 97.69 90 THR A C 1
ATOM 718 O O . THR A 1 90 ? -3.756 5.787 4.024 1.00 97.69 90 THR A O 1
ATOM 721 N N . VAL A 1 91 ? -5.296 5.277 2.457 1.00 98.06 91 VAL A N 1
ATOM 722 C CA . VAL A 1 91 ? -4.456 5.551 1.289 1.00 98.06 91 VAL A CA 1
ATOM 723 C C . VAL A 1 91 ? -5.183 6.561 0.413 1.00 98.06 91 VAL A C 1
ATOM 725 O O . VAL A 1 91 ? -6.379 6.406 0.167 1.00 98.06 91 VAL A O 1
ATOM 728 N N . ASP A 1 92 ? -4.489 7.613 -0.012 1.00 97.12 92 ASP A N 1
ATOM 729 C CA . ASP A 1 92 ? -5.053 8.622 -0.911 1.00 97.12 92 ASP A CA 1
ATOM 730 C C . ASP A 1 92 ? -4.817 8.293 -2.397 1.00 97.12 92 ASP A C 1
ATOM 732 O O . ASP A 1 92 ? -4.168 7.310 -2.756 1.00 97.12 92 ASP A O 1
ATOM 736 N N . GLU A 1 93 ? -5.343 9.135 -3.288 1.00 94.44 93 GLU A N 1
ATOM 737 C CA . GLU A 1 93 ? -5.191 8.977 -4.743 1.00 94.44 93 GLU A CA 1
ATOM 738 C C . GLU A 1 93 ? -3.734 9.111 -5.226 1.00 94.44 93 GLU A C 1
ATOM 740 O O . GLU A 1 93 ? -3.417 8.739 -6.356 1.00 94.44 93 GLU A O 1
ATOM 745 N N . GLN A 1 94 ? -2.840 9.655 -4.396 1.00 96.12 94 GLN A N 1
ATOM 746 C CA . GLN A 1 94 ? -1.403 9.741 -4.656 1.00 96.12 94 GLN A CA 1
ATOM 747 C C . GLN A 1 94 ? -0.648 8.526 -4.089 1.00 96.12 94 GLN A C 1
ATOM 749 O O . GLN A 1 94 ? 0.577 8.445 -4.212 1.00 96.12 94 GLN A O 1
ATOM 754 N N . PHE A 1 95 ? -1.373 7.555 -3.527 1.00 96.50 95 PHE A N 1
ATOM 755 C CA . PHE A 1 95 ? -0.842 6.395 -2.824 1.00 96.50 95 PHE A CA 1
ATOM 756 C C . PHE A 1 95 ? 0.041 6.776 -1.628 1.00 96.50 95 PHE A C 1
ATOM 758 O O . PHE A 1 95 ? 0.995 6.063 -1.296 1.00 96.50 95 PHE A O 1
ATOM 765 N N . GLU A 1 96 ? -0.256 7.890 -0.960 1.00 96.31 96 GLU A N 1
ATOM 766 C CA . GLU A 1 96 ? 0.321 8.211 0.341 1.00 96.31 96 GLU A CA 1
ATOM 767 C C . GLU A 1 96 ? -0.472 7.517 1.451 1.00 96.31 96 GLU A C 1
ATOM 769 O O . GLU A 1 96 ? -1.703 7.533 1.484 1.00 96.31 96 GLU A O 1
ATOM 774 N N . VAL A 1 97 ? 0.252 6.876 2.371 1.00 96.44 97 VAL A N 1
ATOM 775 C CA . VAL A 1 97 ? -0.339 6.126 3.483 1.00 96.44 97 VAL A CA 1
ATOM 776 C C . VAL A 1 97 ? -0.373 7.011 4.720 1.00 96.44 97 VAL A C 1
ATOM 778 O O . VAL A 1 97 ? 0.675 7.399 5.241 1.00 96.44 97 VAL A O 1
ATOM 781 N N . THR A 1 98 ? -1.572 7.268 5.233 1.00 97.94 98 THR A N 1
ATOM 782 C CA . THR A 1 98 ? -1.773 7.934 6.522 1.00 97.94 98 THR A CA 1
ATOM 783 C C . THR A 1 98 ? -2.163 6.896 7.563 1.00 97.94 98 THR A C 1
ATOM 785 O O . THR A 1 98 ? -3.108 6.137 7.372 1.00 97.94 98 THR A O 1
ATOM 788 N N . ILE A 1 99 ? -1.427 6.851 8.673 1.00 96.56 99 ILE A N 1
ATOM 789 C CA . ILE A 1 99 ? -1.702 5.950 9.796 1.00 96.56 99 ILE A CA 1
ATOM 790 C C . ILE A 1 99 ? -2.397 6.751 10.895 1.00 96.56 99 ILE A C 1
ATOM 792 O O . ILE A 1 99 ? -1.964 7.857 11.224 1.00 96.56 99 ILE A O 1
ATOM 796 N N . ALA A 1 100 ? -3.454 6.179 11.467 1.00 95.75 100 ALA A N 1
ATOM 797 C CA . ALA A 1 100 ? -4.170 6.754 12.593 1.00 95.75 100 ALA A CA 1
ATOM 798 C C . ALA A 1 100 ? -3.240 6.991 13.796 1.00 95.75 100 ALA A C 1
ATOM 800 O O . ALA A 1 100 ? -2.238 6.298 14.003 1.00 95.75 100 ALA A O 1
ATOM 801 N N . SER A 1 101 ? -3.577 7.976 14.624 1.00 95.75 101 SER A N 1
ATOM 802 C CA . SER A 1 101 ? -2.837 8.231 15.858 1.00 95.75 101 SER A CA 1
ATOM 803 C C . SER A 1 101 ? -2.934 7.046 16.822 1.00 95.75 101 SER A C 1
ATOM 805 O O . SER A 1 101 ? -3.848 6.226 16.758 1.00 95.75 101 SER A O 1
ATOM 807 N N . GLN A 1 102 ? -2.005 6.964 17.775 1.00 94.50 102 GLN A N 1
ATOM 808 C CA . GLN A 1 102 ? -2.000 5.879 18.759 1.00 94.50 102 GLN A CA 1
ATOM 809 C C . GLN A 1 102 ? -3.329 5.772 19.532 1.00 94.50 102 GLN A C 1
ATOM 811 O O . GLN A 1 102 ? -3.800 4.663 19.782 1.00 94.50 102 GLN A O 1
ATOM 816 N N . GLU A 1 103 ? -3.941 6.903 19.893 1.00 95.06 103 GLU A N 1
ATOM 817 C CA . GLU A 1 103 ? -5.233 6.935 20.590 1.00 95.06 103 GLU A CA 1
ATOM 818 C C . GLU A 1 103 ? -6.373 6.416 19.703 1.00 95.06 103 GLU A C 1
ATOM 820 O O . GLU A 1 103 ? -7.194 5.614 20.150 1.00 95.06 103 GLU A O 1
ATOM 825 N N . GLU A 1 104 ? -6.400 6.813 18.429 1.00 93.88 104 GLU A N 1
ATOM 826 C CA . GLU A 1 104 ? -7.382 6.323 17.458 1.00 93.88 104 GLU A CA 1
ATOM 827 C C . GLU A 1 104 ? -7.225 4.823 17.213 1.00 93.88 104 GLU A C 1
ATOM 829 O O . GLU A 1 104 ? -8.221 4.104 17.237 1.00 93.88 104 GLU A O 1
ATOM 834 N N . ILE A 1 105 ? -5.991 4.329 17.073 1.00 94.62 105 ILE A N 1
ATOM 835 C CA . ILE A 1 105 ? -5.702 2.898 16.911 1.00 94.62 105 ILE A CA 1
ATOM 836 C C . ILE A 1 105 ? -6.256 2.095 18.090 1.00 94.62 105 ILE A C 1
ATOM 838 O O . ILE A 1 105 ? -6.915 1.076 17.884 1.00 94.62 105 ILE A O 1
ATOM 842 N N . ILE A 1 106 ? -6.030 2.552 19.327 1.00 93.50 106 ILE A N 1
ATOM 843 C CA . ILE A 1 106 ? -6.557 1.883 20.526 1.00 93.50 106 ILE A CA 1
ATOM 844 C C . ILE A 1 106 ? -8.087 1.821 20.473 1.00 93.50 106 ILE A C 1
ATOM 846 O O . ILE A 1 106 ? -8.666 0.762 20.722 1.00 93.50 106 ILE A O 1
ATOM 850 N N . ASN A 1 107 ? -8.738 2.927 20.111 1.00 94.44 107 ASN A N 1
ATOM 851 C CA . ASN A 1 107 ? -10.193 2.990 20.011 1.00 94.44 107 ASN A CA 1
ATOM 852 C C . ASN A 1 107 ? -10.740 2.086 18.895 1.00 94.44 107 ASN A C 1
ATOM 854 O O . ASN A 1 107 ? -11.738 1.400 19.107 1.00 94.44 107 ASN A O 1
ATOM 858 N N . ILE A 1 108 ? -10.087 2.045 17.731 1.00 92.31 108 ILE A N 1
ATOM 859 C CA . ILE A 1 108 ? -10.450 1.167 16.609 1.00 92.31 108 ILE A CA 1
ATOM 860 C C . ILE A 1 108 ? -10.380 -0.298 17.041 1.00 92.31 108 ILE A C 1
ATOM 862 O O . ILE A 1 108 ? -11.366 -1.025 16.915 1.00 92.31 108 ILE A O 1
ATOM 866 N N . ILE A 1 109 ? -9.247 -0.717 17.613 1.00 91.56 109 ILE A N 1
ATOM 867 C CA . ILE A 1 109 ? -9.040 -2.098 18.064 1.00 91.56 109 ILE A CA 1
ATOM 868 C C . ILE A 1 109 ? -10.073 -2.476 19.129 1.00 91.56 109 ILE A C 1
ATOM 870 O O . ILE A 1 109 ? -10.693 -3.535 19.035 1.00 91.56 109 ILE A O 1
ATOM 874 N N . TYR A 1 110 ? -10.294 -1.607 20.119 1.00 91.94 110 TYR A N 1
ATOM 875 C CA . TYR A 1 110 ? -11.278 -1.847 21.172 1.00 91.94 110 TYR A CA 1
ATOM 876 C C . TYR A 1 110 ? -12.693 -2.017 20.605 1.00 91.94 110 TYR A C 1
ATOM 878 O O . TYR A 1 110 ? -13.383 -2.981 20.937 1.00 91.94 110 TYR A O 1
ATOM 886 N N . ASN A 1 111 ? -13.117 -1.119 19.713 1.00 91.12 111 ASN A N 1
ATOM 887 C CA . ASN A 1 111 ? -14.447 -1.167 19.109 1.00 91.12 111 ASN A CA 1
ATOM 888 C C . ASN A 1 111 ? -14.643 -2.409 18.230 1.00 91.12 111 ASN A C 1
ATOM 890 O O . ASN A 1 111 ? -15.724 -3.002 18.248 1.00 91.12 111 ASN A O 1
ATOM 894 N N . ASN A 1 112 ? -13.618 -2.824 17.484 1.00 89.56 112 ASN A N 1
ATOM 895 C CA . ASN A 1 112 ? -13.673 -4.034 16.665 1.00 89.56 112 ASN A CA 1
ATOM 896 C C . ASN A 1 112 ? -13.789 -5.297 17.537 1.00 89.56 112 ASN A C 1
ATOM 898 O O . ASN A 1 112 ? -14.661 -6.126 17.281 1.00 89.56 112 ASN A O 1
ATOM 902 N N . ASP A 1 113 ? -13.015 -5.401 18.625 1.00 90.62 113 ASP A N 1
ATOM 903 C CA . ASP A 1 113 ? -13.122 -6.515 19.584 1.00 90.62 113 ASP A CA 1
ATOM 904 C C . ASP A 1 113 ? -14.511 -6.585 20.246 1.00 90.62 113 ASP A C 1
ATOM 906 O O . ASP A 1 113 ? -15.072 -7.674 20.386 1.00 90.62 113 ASP A O 1
ATOM 910 N N . GLN A 1 114 ? -15.115 -5.445 20.609 1.00 90.94 114 GLN A N 1
ATOM 911 C CA . GLN A 1 114 ? -16.484 -5.441 21.142 1.00 90.94 114 GLN A CA 1
ATOM 912 C C . GLN A 1 114 ? -17.500 -5.958 20.112 1.00 90.94 114 GLN A C 1
ATOM 914 O O . GLN A 1 114 ? -18.288 -6.850 20.435 1.00 90.94 114 GLN A O 1
ATOM 919 N N . LYS A 1 115 ? -17.440 -5.479 18.861 1.00 88.81 115 LYS A N 1
ATOM 920 C CA . LYS A 1 115 ? -18.329 -5.936 17.777 1.00 88.81 115 LYS A CA 1
ATOM 921 C C . LYS A 1 115 ? -18.209 -7.440 17.523 1.00 88.81 115 LYS A C 1
ATOM 923 O O . LYS A 1 115 ? -19.221 -8.127 17.393 1.00 88.81 115 LYS A O 1
ATOM 928 N N . GLU A 1 116 ? -16.991 -7.981 17.506 1.00 87.75 116 GLU A N 1
ATOM 929 C CA . GLU A 1 116 ? -16.768 -9.421 17.331 1.00 87.75 116 GLU A CA 1
ATOM 930 C C . GLU A 1 116 ? -17.321 -10.269 18.484 1.00 87.75 116 GLU A C 1
ATOM 932 O O . GLU A 1 116 ? -17.694 -11.430 18.289 1.00 87.75 116 GLU A O 1
ATOM 937 N N . ARG A 1 117 ? -17.328 -9.743 19.712 1.00 86.44 117 ARG A N 1
ATOM 938 C CA . ARG A 1 117 ? -17.902 -10.439 20.875 1.00 86.44 117 ARG A CA 1
ATOM 939 C C . ARG A 1 117 ? -19.423 -10.434 20.846 1.00 86.44 117 ARG A C 1
ATOM 941 O O . ARG A 1 117 ? -20.036 -11.400 21.295 1.00 86.44 117 ARG A O 1
ATOM 948 N N . GLU A 1 118 ? -20.025 -9.366 20.337 1.00 83.25 118 GLU A N 1
ATOM 949 C CA . GLU A 1 118 ? -21.475 -9.245 20.188 1.00 83.25 118 GLU A CA 1
ATOM 950 C C . GLU A 1 118 ? -22.010 -10.113 19.046 1.00 83.25 118 GLU A C 1
ATOM 952 O O . GLU A 1 118 ? -23.003 -10.804 19.244 1.00 83.25 118 GLU A O 1
ATOM 957 N N . GLY A 1 119 ? -21.317 -10.176 17.904 1.00 75.75 119 GLY A N 1
ATOM 958 C CA . GLY A 1 119 ? -21.708 -11.017 16.762 1.00 75.75 119 GLY A CA 1
ATOM 959 C C . GLY A 1 119 ? -21.561 -12.532 16.978 1.00 75.75 119 GLY A C 1
ATOM 960 O O . GLY A 1 119 ? -21.989 -13.315 16.135 1.00 75.75 119 GLY A O 1
ATOM 961 N N . ARG A 1 120 ? -20.952 -12.958 18.093 1.00 67.56 120 ARG A N 1
ATOM 962 C CA . ARG A 1 120 ? -20.808 -14.370 18.495 1.00 67.56 120 ARG A CA 1
ATOM 963 C C . ARG A 1 120 ? -21.905 -14.867 19.449 1.00 67.56 120 ARG A C 1
ATOM 965 O O . ARG A 1 120 ? -21.855 -16.034 19.839 1.00 67.56 120 ARG A O 1
ATOM 972 N N . LYS A 1 121 ? -22.833 -14.003 19.869 1.00 53.03 121 LYS A N 1
ATOM 973 C CA . LYS A 1 121 ? -23.978 -14.357 20.727 1.00 53.03 121 LYS A CA 1
ATOM 974 C C . LYS A 1 121 ? -25.208 -14.686 19.894 1.00 53.03 121 LYS A C 1
ATOM 976 O O . LYS A 1 121 ? -25.963 -15.571 20.351 1.00 53.03 121 LYS A O 1
#

pLDDT: mean 82.97, std 20.53, range [40.09, 98.5]

Organism: NCBI:txid2980027

Foldseek 3Di:
DDDDDPPPPPPPPPPPPDPPPPPPPVPPVPDALVNVVVVQLVVVQWDADPLQQIDGNDACVVVVHDNVRVVNNVVVSVVQRVCSVLVQWHADPSRDIDGDDPVVSVVSVVVVVVVVVVVVD

Secondary structure (DSSP, 8-state):
--------------------------------HHHHHHHHHHTT-EEE-TTS-EEE---HHHHT--HHHHHHHHHHHHHHHHHHHTTSEEE-TT-PEEEPPHHHHHHHHHHHHHHHHHTT-